Protein AF-H2C1X2-F1 (afdb_monomer)

Solvent-accessible surface area (backbone atoms only — not comparable to full-atom values): 5757 Å² total; per-residue (Å²): 133,82,80,67,86,69,71,64,46,72,92,39,46,54,58,56,48,51,52,50,49,36,73,75,29,70,66,56,34,55,47,35,71,74,41,47,67,62,51,41,48,78,60,68,53,48,73,68,56,49,48,47,64,70,70,54,45,66,68,58,35,44,77,72,40,48,50,67,85,54,46,55,57,43,44,34,72,66,72,42,48,72,79,43,61,70,90,74,30,76,89,66,62,81,129

Sequence (95 aa):
MGRVYGFPNPDKYFIHKLIYDILSNNDLRNEFKKDPVSVMKKYGLGAKDMEVLLRGDMVEMYNYGIHPYAIHPYWRSILGNEDRPIDVQRIYREV

Structure (mmCIF, N/CA/C/O backbone):
data_AF-H2C1X2-F1
#
_entry.id   AF-H2C1X2-F1
#
loop_
_atom_site.group_PDB
_atom_site.id
_atom_site.type_symbol
_atom_site.label_atom_id
_atom_site.label_alt_id
_atom_site.label_comp_id
_atom_site.label_asym_id
_atom_site.label_entity_id
_atom_site.label_seq_id
_atom_site.pdbx_PDB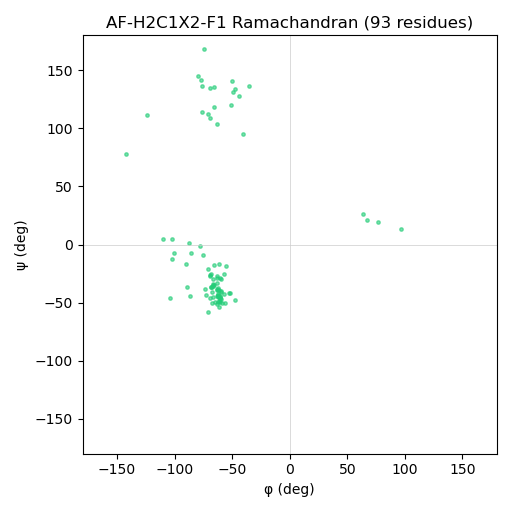_ins_code
_atom_site.Cartn_x
_atom_site.Cartn_y
_atom_site.Cartn_z
_atom_site.occupancy
_atom_site.B_iso_or_equiv
_atom_site.auth_seq_id
_atom_site.auth_comp_id
_atom_site.auth_asym_id
_atom_site.auth_atom_id
_atom_site.pdbx_PDB_model_num
ATOM 1 N N . MET A 1 1 ? 8.782 -12.792 -27.616 1.00 35.62 1 MET A N 1
ATOM 2 C CA . MET A 1 1 ? 7.701 -11.843 -27.961 1.00 35.62 1 MET A CA 1
ATOM 3 C C . MET A 1 1 ? 7.350 -11.061 -26.711 1.00 35.62 1 MET A C 1
ATOM 5 O O . MET A 1 1 ? 7.016 -11.672 -25.702 1.00 35.62 1 MET A O 1
ATOM 9 N N . GLY A 1 2 ? 7.575 -9.747 -26.744 1.00 42.09 2 GLY A N 1
ATOM 10 C CA . GLY A 1 2 ? 7.434 -8.865 -25.587 1.00 42.09 2 GLY A CA 1
ATOM 11 C C . GLY A 1 2 ? 5.984 -8.781 -25.130 1.00 42.09 2 GLY A C 1
ATOM 12 O O . GLY A 1 2 ? 5.082 -8.665 -25.959 1.00 42.09 2 GLY A O 1
ATOM 13 N N . ARG A 1 3 ? 5.761 -8.858 -23.814 1.00 47.44 3 ARG A N 1
ATOM 14 C CA . ARG A 1 3 ? 4.457 -8.542 -23.232 1.00 47.44 3 ARG A CA 1
ATOM 15 C C . ARG A 1 3 ? 4.196 -7.070 -23.528 1.00 47.44 3 ARG A C 1
ATOM 17 O O . ARG A 1 3 ? 4.815 -6.199 -22.925 1.00 47.44 3 ARG A O 1
ATOM 24 N N . VAL A 1 4 ? 3.327 -6.821 -24.503 1.00 52.81 4 VAL A N 1
ATOM 25 C CA . VAL A 1 4 ? 2.648 -5.539 -24.694 1.00 52.81 4 VAL A CA 1
ATOM 26 C C . VAL A 1 4 ? 2.182 -5.094 -23.314 1.00 52.81 4 VAL A C 1
ATOM 28 O O . VAL A 1 4 ? 1.598 -5.918 -22.612 1.00 52.81 4 VAL A O 1
ATOM 31 N N . TYR A 1 5 ? 2.521 -3.862 -22.916 1.00 54.44 5 TYR A N 1
ATOM 32 C CA . TYR A 1 5 ? 2.136 -3.235 -21.650 1.00 54.44 5 TYR A CA 1
ATOM 33 C C . TYR A 1 5 ? 0.681 -3.578 -21.329 1.00 54.44 5 TYR A C 1
ATOM 35 O O . TYR A 1 5 ? -0.246 -2.974 -21.865 1.00 54.44 5 TYR A O 1
ATOM 43 N N . GLY A 1 6 ? 0.494 -4.625 -20.524 1.00 52.66 6 GLY A N 1
ATOM 44 C CA . GLY A 1 6 ? -0.824 -5.116 -20.185 1.00 52.66 6 GLY A CA 1
ATOM 45 C C . GLY A 1 6 ? -1.478 -4.018 -19.380 1.00 52.66 6 GLY A C 1
ATOM 46 O O . GLY A 1 6 ? -0.957 -3.640 -18.330 1.00 52.66 6 GLY A O 1
ATOM 47 N N . PHE A 1 7 ? -2.581 -3.487 -19.901 1.00 52.69 7 PHE A N 1
ATOM 48 C CA . PHE A 1 7 ? -3.547 -2.721 -19.125 1.00 52.69 7 PHE A CA 1
ATOM 49 C C . PHE A 1 7 ? -3.644 -3.328 -17.713 1.00 52.69 7 PHE A C 1
ATOM 51 O O . PHE A 1 7 ? -3.631 -4.562 -17.614 1.00 52.69 7 PHE A O 1
ATOM 58 N N . PRO A 1 8 ? -3.668 -2.519 -16.635 1.00 58.84 8 PRO A N 1
ATOM 59 C CA . PRO A 1 8 ? -3.602 -3.048 -15.277 1.00 58.84 8 PRO A CA 1
ATOM 60 C C . PRO A 1 8 ? -4.623 -4.171 -15.115 1.00 58.84 8 PRO A C 1
ATOM 62 O O . PRO A 1 8 ? -5.771 -4.012 -15.533 1.00 58.84 8 PRO A O 1
ATOM 65 N N . ASN A 1 9 ? -4.180 -5.311 -14.567 1.00 66.94 9 ASN A N 1
ATOM 66 C CA . ASN A 1 9 ? -5.056 -6.459 -14.365 1.00 66.94 9 ASN A CA 1
ATOM 67 C C . ASN A 1 9 ? -6.313 -5.958 -13.623 1.00 66.94 9 ASN A C 1
ATOM 69 O O . ASN A 1 9 ? -6.154 -5.409 -12.529 1.00 66.94 9 ASN A O 1
ATOM 73 N N . PRO A 1 10 ? -7.529 -6.095 -14.188 1.00 71.62 10 PRO A N 1
ATOM 74 C CA . PRO A 1 10 ? -8.751 -5.612 -13.549 1.00 71.62 10 PRO A CA 1
ATOM 75 C C . PRO A 1 10 ? -8.958 -6.214 -12.152 1.00 71.62 10 PRO A C 1
ATOM 77 O O . PRO A 1 10 ? -9.506 -5.540 -11.282 1.00 71.62 10 PRO A O 1
ATOM 80 N N . ASP A 1 11 ? -8.403 -7.400 -11.878 1.00 82.12 11 ASP A N 1
ATOM 81 C CA . ASP A 1 11 ? -8.387 -8.013 -10.542 1.00 82.12 11 ASP A CA 1
ATOM 82 C C . ASP A 1 11 ? -7.640 -7.166 -9.497 1.00 82.12 11 ASP A C 1
ATOM 84 O O . ASP A 1 11 ? -7.756 -7.395 -8.294 1.00 82.12 11 ASP A O 1
ATOM 88 N N . LYS A 1 12 ? -6.825 -6.202 -9.938 1.00 89.19 12 LYS A N 1
ATOM 89 C CA . LYS A 1 12 ? -6.035 -5.294 -9.094 1.00 89.19 12 LYS A CA 1
ATOM 90 C C . LYS A 1 12 ? -6.646 -3.905 -8.974 1.00 89.19 12 LYS A C 1
ATOM 92 O O . LYS A 1 12 ? -6.083 -3.072 -8.268 1.00 89.19 12 LYS A O 1
ATOM 97 N N . TYR A 1 13 ? -7.833 -3.685 -9.542 1.00 90.94 13 TYR A N 1
ATOM 98 C CA . TYR A 1 13 ? -8.554 -2.415 -9.459 1.00 90.94 13 TYR A CA 1
ATOM 99 C C . TYR A 1 13 ? -8.626 -1.859 -8.028 1.00 90.94 13 TYR A C 1
ATOM 101 O O . TYR A 1 13 ? -8.292 -0.697 -7.808 1.00 90.94 13 TYR A O 1
ATOM 109 N N . PHE A 1 14 ? -9.000 -2.680 -7.039 1.00 94.44 14 PHE A N 1
ATOM 110 C CA . PHE A 1 14 ? -9.121 -2.222 -5.650 1.00 94.44 14 PHE A CA 1
ATOM 111 C C . PHE A 1 14 ? -7.780 -1.828 -5.022 1.00 94.44 14 PHE A C 1
ATOM 113 O O . PHE A 1 14 ? -7.748 -0.912 -4.202 1.00 94.44 14 PHE A O 1
ATOM 120 N N . ILE A 1 15 ? -6.671 -2.444 -5.449 1.00 94.50 15 ILE A N 1
ATOM 121 C CA . ILE A 1 15 ? -5.323 -2.024 -5.047 1.00 94.50 15 ILE A CA 1
ATOM 122 C C . ILE A 1 15 ? -5.010 -0.650 -5.632 1.00 94.50 15 ILE A C 1
ATOM 124 O O . ILE A 1 15 ? -4.585 0.245 -4.905 1.00 94.50 15 ILE A O 1
ATOM 128 N N . HIS A 1 16 ? -5.221 -0.457 -6.937 1.00 93.31 16 HIS A N 1
ATOM 129 C CA . HIS A 1 16 ? -4.940 0.833 -7.574 1.00 93.31 16 HIS A CA 1
ATOM 130 C C . HIS A 1 16 ? -5.824 1.943 -7.012 1.00 93.31 16 HIS A C 1
ATOM 132 O O . HIS A 1 16 ? -5.324 3.038 -6.769 1.00 93.31 16 HIS A O 1
ATOM 138 N N . LYS A 1 17 ? -7.102 1.648 -6.748 1.00 94.31 17 LYS A N 1
ATOM 139 C CA . LYS A 1 17 ? -8.036 2.573 -6.104 1.00 94.31 17 LYS A CA 1
ATOM 140 C C . LYS A 1 17 ? -7.556 2.962 -4.706 1.00 94.31 17 LYS A C 1
ATOM 142 O O . LYS A 1 17 ? -7.465 4.148 -4.419 1.00 94.31 17 LYS A O 1
ATOM 147 N N . LEU A 1 18 ? -7.191 1.987 -3.870 1.00 95.38 18 LEU A N 1
ATOM 148 C CA . LEU A 1 18 ? -6.639 2.245 -2.539 1.00 95.38 18 LEU A CA 1
ATOM 149 C C . LEU A 1 18 ? -5.402 3.146 -2.608 1.00 95.38 18 LEU A C 1
ATOM 151 O O . LEU A 1 18 ? -5.323 4.139 -1.890 1.00 95.38 18 LEU A O 1
ATOM 155 N N . ILE A 1 19 ? -4.439 2.805 -3.471 1.00 93.81 19 ILE A N 1
ATOM 156 C CA . ILE A 1 19 ? -3.203 3.580 -3.621 1.00 93.81 19 ILE A CA 1
ATOM 157 C C . ILE A 1 19 ? -3.528 5.009 -4.059 1.00 93.81 19 ILE A C 1
ATOM 159 O O . ILE A 1 19 ? -2.997 5.951 -3.480 1.00 93.81 19 ILE A O 1
ATOM 163 N N . TYR A 1 20 ? -4.410 5.181 -5.045 1.00 93.31 20 TYR A N 1
ATOM 164 C CA . TYR A 1 20 ? -4.846 6.499 -5.495 1.00 93.31 20 TYR A CA 1
ATOM 165 C C . TYR A 1 20 ? -5.482 7.309 -4.357 1.00 93.31 20 TYR A C 1
ATOM 167 O O . TYR A 1 20 ? -5.045 8.426 -4.088 1.00 93.31 20 TYR A O 1
ATOM 175 N N . ASP A 1 21 ? -6.440 6.727 -3.632 1.00 94.75 21 ASP A N 1
ATOM 176 C CA . ASP A 1 21 ? -7.156 7.412 -2.554 1.00 94.75 21 ASP A CA 1
ATOM 177 C C . ASP A 1 21 ? -6.208 7.820 -1.418 1.00 94.75 21 ASP A C 1
ATOM 179 O O . ASP A 1 21 ? -6.267 8.947 -0.935 1.00 94.75 21 ASP A O 1
ATOM 183 N N . ILE A 1 22 ? -5.280 6.945 -1.023 1.00 93.38 22 ILE A N 1
ATOM 184 C CA . ILE A 1 22 ? -4.251 7.253 -0.021 1.00 93.38 22 ILE A CA 1
ATOM 185 C C . ILE A 1 22 ? -3.322 8.378 -0.507 1.00 93.38 22 ILE A C 1
ATOM 187 O O . ILE A 1 22 ? -2.875 9.222 0.276 1.00 93.38 22 ILE A O 1
ATOM 191 N N . LEU A 1 23 ? -2.986 8.390 -1.799 1.00 89.50 23 LEU A N 1
ATOM 192 C CA . LEU A 1 23 ? -2.130 9.429 -2.357 1.00 89.50 23 LEU A CA 1
ATOM 193 C C . LEU A 1 23 ? -2.835 10.790 -2.377 1.00 89.50 23 LEU A C 1
ATOM 195 O O . LEU A 1 23 ? -2.191 11.804 -2.107 1.00 89.50 23 LEU A O 1
ATOM 199 N N . SER A 1 24 ? -4.141 10.802 -2.633 1.00 91.25 24 SER A N 1
ATOM 200 C CA . SER A 1 24 ? -4.956 12.013 -2.744 1.00 91.25 24 SER A CA 1
ATOM 201 C C . SER A 1 24 ? -5.590 12.484 -1.428 1.00 91.25 24 SER A C 1
ATOM 203 O O . SER A 1 24 ? -6.005 13.638 -1.352 1.00 91.25 24 SER A O 1
ATOM 205 N N . ASN A 1 25 ? -5.661 11.644 -0.389 1.00 92.75 25 ASN A N 1
ATOM 206 C CA . ASN A 1 25 ? -6.293 11.961 0.894 1.00 92.75 25 ASN A CA 1
ATOM 207 C C . ASN A 1 25 ? -5.321 11.767 2.073 1.00 92.75 25 ASN A C 1
ATOM 209 O O . ASN A 1 25 ? -4.962 10.646 2.441 1.00 92.75 25 ASN A O 1
ATOM 213 N N . ASN A 1 26 ? -4.928 12.879 2.702 1.00 89.25 26 ASN A N 1
ATOM 214 C CA . ASN A 1 26 ? -3.992 12.885 3.829 1.00 89.25 26 ASN A CA 1
ATOM 215 C C . ASN A 1 26 ? -4.541 12.192 5.085 1.00 89.25 26 ASN A C 1
ATOM 217 O O . ASN A 1 26 ? -3.774 11.541 5.795 1.00 89.25 26 ASN A O 1
ATOM 221 N N . ASP A 1 27 ? -5.841 12.287 5.356 1.00 93.44 27 ASP A N 1
ATOM 222 C CA . ASP A 1 27 ? -6.447 11.648 6.527 1.00 93.44 27 ASP A CA 1
ATOM 223 C C . ASP A 1 27 ? -6.453 10.130 6.364 1.00 93.44 27 ASP A C 1
ATOM 225 O O . ASP A 1 27 ? -5.994 9.410 7.253 1.00 93.44 27 ASP A O 1
ATOM 229 N N . LEU A 1 28 ? -6.855 9.648 5.184 1.00 93.94 28 LEU A N 1
ATOM 230 C CA . LEU A 1 28 ? -6.807 8.224 4.850 1.00 93.94 28 LEU A CA 1
ATOM 231 C C . LEU A 1 28 ? -5.370 7.693 4.868 1.00 93.94 28 LEU A C 1
ATOM 233 O O . LEU A 1 28 ? -5.115 6.592 5.351 1.00 93.94 28 LEU A O 1
ATOM 237 N N . ARG A 1 29 ? -4.404 8.483 4.388 1.00 91.25 29 ARG A N 1
ATOM 238 C CA . ARG A 1 29 ? -2.981 8.144 4.477 1.00 91.25 29 ARG A CA 1
ATOM 239 C C . ARG A 1 29 ? -2.516 7.985 5.918 1.00 91.25 29 ARG A C 1
ATOM 241 O O . ARG A 1 29 ? -1.794 7.039 6.224 1.00 91.25 29 ARG A O 1
ATOM 248 N N . ASN A 1 30 ? -2.904 8.903 6.796 1.00 90.75 30 ASN A N 1
ATOM 249 C CA . ASN A 1 30 ? -2.549 8.841 8.210 1.00 90.75 30 ASN A CA 1
ATOM 250 C C . ASN A 1 30 ? -3.232 7.664 8.915 1.00 90.75 30 ASN A C 1
ATOM 252 O O . ASN A 1 30 ? -2.612 7.029 9.767 1.00 90.75 30 ASN A O 1
ATOM 256 N N . GLU A 1 31 ? -4.473 7.343 8.546 1.00 93.56 31 GLU A N 1
ATOM 257 C CA . GLU A 1 31 ? -5.163 6.136 9.007 1.00 93.56 31 GLU A CA 1
ATOM 258 C C . GLU A 1 31 ? -4.416 4.877 8.555 1.00 93.56 31 GLU A C 1
ATOM 260 O O . GLU A 1 31 ? -4.079 4.032 9.382 1.00 93.56 31 GLU A O 1
ATOM 265 N N . PHE A 1 32 ? -4.057 4.795 7.272 1.00 92.75 32 PHE A N 1
ATOM 266 C CA . PHE A 1 32 ? -3.307 3.674 6.713 1.00 92.75 32 PHE A CA 1
ATOM 267 C C . PHE A 1 32 ? -1.941 3.495 7.385 1.00 92.75 32 PHE A C 1
ATOM 269 O O . PHE A 1 32 ? -1.540 2.373 7.663 1.00 92.75 32 PHE A O 1
ATOM 276 N N . LYS A 1 33 ? -1.228 4.584 7.699 1.00 88.50 33 LYS A N 1
ATOM 277 C CA . LYS A 1 33 ? 0.051 4.514 8.430 1.00 88.50 33 LYS A CA 1
ATOM 278 C C . LYS A 1 33 ? -0.100 3.942 9.846 1.00 88.50 33 LYS A C 1
ATOM 280 O O . LYS A 1 33 ? 0.854 3.364 10.358 1.00 88.50 33 LYS A O 1
ATOM 285 N N . LYS A 1 34 ? -1.264 4.111 10.483 1.00 91.88 34 LYS A N 1
ATOM 286 C CA . LYS A 1 34 ? -1.544 3.604 11.837 1.00 91.88 34 LYS A CA 1
ATOM 287 C C . LYS A 1 34 ? -2.053 2.163 11.824 1.00 91.88 34 LYS A C 1
ATOM 289 O O . LYS A 1 34 ? -1.611 1.365 12.642 1.00 91.88 34 LYS A O 1
ATOM 294 N N . ASP A 1 35 ? -2.975 1.846 10.919 1.00 94.69 35 ASP A N 1
ATOM 295 C CA . ASP A 1 35 ? -3.593 0.523 10.799 1.00 94.69 35 ASP A CA 1
ATOM 296 C C . ASP A 1 35 ? -3.818 0.152 9.320 1.00 94.69 35 ASP A C 1
ATOM 298 O O . ASP A 1 35 ? -4.935 0.235 8.792 1.00 94.69 35 ASP A O 1
ATOM 302 N N . PRO A 1 36 ? -2.751 -0.265 8.616 1.00 92.81 36 PRO A N 1
ATOM 303 C CA . PRO A 1 36 ? -2.828 -0.538 7.186 1.00 92.81 36 PRO A CA 1
ATOM 304 C C . PRO A 1 36 ? -3.725 -1.745 6.886 1.00 92.81 36 PRO A C 1
ATOM 306 O O . PRO A 1 36 ? -4.429 -1.762 5.878 1.00 92.81 36 PRO A O 1
ATOM 309 N N . VAL A 1 37 ? -3.751 -2.750 7.769 1.00 95.00 37 VAL A N 1
ATOM 310 C CA . VAL A 1 37 ? -4.533 -3.982 7.575 1.00 95.00 37 VAL A CA 1
ATOM 311 C C . VAL A 1 37 ? -6.029 -3.6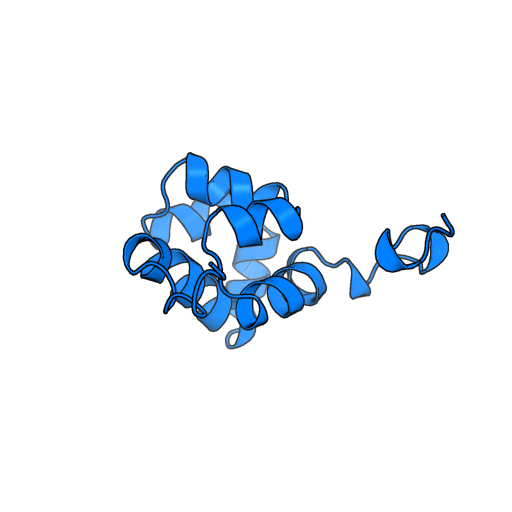98 7.615 1.00 95.00 37 VAL A C 1
ATOM 313 O O . VAL A 1 37 ? -6.763 -4.183 6.752 1.00 95.00 37 VAL A O 1
ATOM 316 N N . SER A 1 38 ? -6.496 -2.908 8.584 1.00 96.44 38 SER A N 1
ATOM 317 C CA . SER A 1 38 ? -7.912 -2.542 8.668 1.00 96.44 38 SER A CA 1
ATOM 318 C C . SER A 1 38 ? -8.358 -1.740 7.446 1.00 96.44 38 SER A C 1
ATOM 320 O O . SER A 1 38 ? -9.378 -2.066 6.835 1.00 96.44 38 SER A O 1
ATOM 322 N N . VAL A 1 39 ? -7.558 -0.760 7.010 1.00 96.31 39 VAL A N 1
ATOM 323 C CA . VAL A 1 39 ? -7.865 0.039 5.813 1.00 96.31 39 VAL A CA 1
ATOM 324 C C . VAL A 1 39 ? -7.911 -0.833 4.554 1.00 96.31 39 VAL A C 1
ATOM 326 O O . VAL A 1 39 ? -8.869 -0.744 3.789 1.00 96.31 39 VAL A O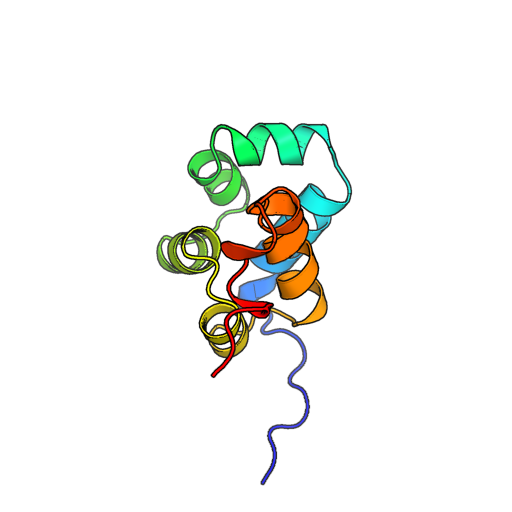 1
ATOM 329 N N . MET A 1 40 ? -6.946 -1.736 4.353 1.00 96.25 40 MET A N 1
ATOM 330 C CA . MET A 1 40 ? -6.955 -2.646 3.199 1.00 96.25 40 MET A CA 1
ATOM 331 C C . MET A 1 40 ? -8.186 -3.562 3.182 1.00 96.25 40 MET A C 1
ATOM 333 O O . MET A 1 40 ? -8.791 -3.762 2.127 1.00 96.25 40 MET A O 1
ATOM 337 N N . LYS A 1 41 ? -8.620 -4.063 4.346 1.00 96.50 41 LYS A N 1
ATOM 338 C CA . LYS A 1 41 ? -9.852 -4.861 4.455 1.00 96.50 41 LYS A CA 1
ATOM 339 C C . LYS A 1 41 ? -11.101 -4.072 4.055 1.00 96.50 41 LYS A C 1
ATOM 341 O O . LYS A 1 41 ? -11.968 -4.643 3.399 1.00 96.50 41 LYS A O 1
ATOM 346 N N . LYS A 1 42 ? -11.191 -2.773 4.379 1.00 96.31 42 LYS A N 1
ATOM 347 C CA . LYS A 1 42 ? -12.318 -1.907 3.958 1.00 96.31 42 LYS A CA 1
ATO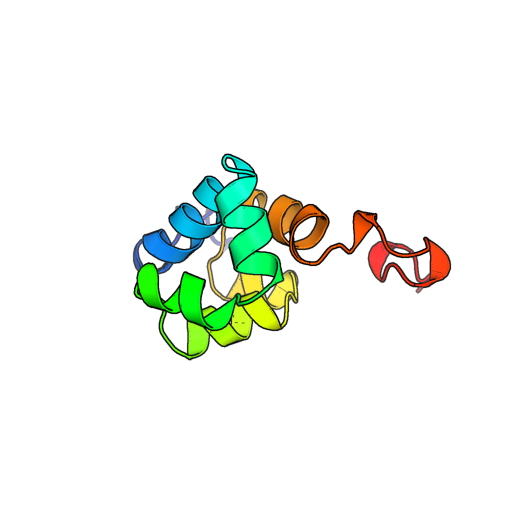M 348 C C . LYS A 1 42 ? -12.441 -1.798 2.434 1.00 96.31 42 LYS A C 1
ATOM 350 O O . LYS A 1 42 ? -13.542 -1.625 1.922 1.00 96.31 42 LYS A O 1
ATOM 355 N N . TYR A 1 43 ? -11.326 -1.932 1.717 1.00 95.06 43 TYR A N 1
ATOM 356 C CA . TYR A 1 43 ? -11.275 -1.940 0.252 1.00 95.06 43 TYR A CA 1
ATOM 357 C C . TYR A 1 43 ? -11.480 -3.338 -0.356 1.00 95.06 43 TYR A C 1
ATOM 359 O O . TYR A 1 43 ? -11.450 -3.479 -1.576 1.00 95.06 43 TYR A O 1
ATOM 367 N N . GLY A 1 44 ? -11.698 -4.368 0.469 1.00 94.94 44 GLY A N 1
ATOM 368 C CA . GLY A 1 44 ? -11.930 -5.739 0.014 1.00 94.94 44 GLY A CA 1
ATOM 369 C C . GLY A 1 44 ? -10.667 -6.478 -0.432 1.00 94.94 44 GLY A C 1
ATOM 370 O O . GLY A 1 44 ? -10.776 -7.465 -1.155 1.00 94.94 44 GLY A O 1
ATOM 371 N N . LEU A 1 45 ? -9.474 -6.023 -0.029 1.00 95.38 45 LEU A N 1
ATOM 372 C CA . LEU A 1 45 ? -8.223 -6.683 -0.409 1.00 95.38 45 LEU A CA 1
ATOM 373 C C . LEU A 1 45 ? -8.092 -8.046 0.278 1.00 95.38 45 LEU A C 1
ATOM 375 O O . LEU A 1 45 ? -8.296 -8.184 1.488 1.00 95.38 45 LEU A O 1
ATOM 379 N N . GLY A 1 46 ? -7.699 -9.054 -0.503 1.00 94.81 46 GLY A N 1
ATOM 380 C CA . GLY A 1 46 ? -7.416 -10.389 0.010 1.00 94.81 46 GLY A CA 1
ATOM 381 C C . GLY A 1 46 ? -6.089 -10.452 0.769 1.00 94.81 46 GLY A C 1
ATOM 382 O O . GLY A 1 46 ? -5.250 -9.556 0.677 1.00 94.81 46 GLY A O 1
ATOM 383 N N . ALA A 1 47 ? -5.858 -11.556 1.486 1.00 94.75 47 ALA A N 1
ATOM 384 C CA . ALA A 1 47 ? -4.628 -11.767 2.259 1.00 94.75 47 ALA A CA 1
ATOM 385 C C . ALA A 1 47 ? -3.353 -11.581 1.418 1.00 94.75 47 ALA A C 1
ATOM 387 O O . ALA A 1 47 ? -2.417 -10.917 1.854 1.00 94.75 47 ALA A O 1
ATOM 388 N N . LYS A 1 48 ? -3.355 -12.099 0.185 1.00 94.44 48 LYS A N 1
ATOM 389 C CA . LYS A 1 48 ? -2.221 -11.986 -0.737 1.00 94.44 48 LYS A CA 1
ATOM 390 C C . LYS A 1 48 ? -1.978 -10.552 -1.215 1.00 94.44 48 LYS A C 1
ATOM 392 O O . LYS A 1 48 ? -0.832 -10.130 -1.294 1.00 94.44 48 LYS A O 1
ATOM 397 N N . ASP A 1 49 ? -3.038 -9.795 -1.510 1.00 94.69 49 ASP A N 1
ATOM 398 C CA . ASP A 1 49 ? -2.904 -8.387 -1.909 1.00 94.69 49 ASP A CA 1
ATOM 399 C C . ASP A 1 49 ? -2.299 -7.565 -0.766 1.00 94.69 49 ASP A C 1
ATOM 401 O O . ASP A 1 49 ? -1.376 -6.780 -0.979 1.00 94.69 49 ASP A O 1
ATOM 405 N N . MET A 1 50 ? -2.788 -7.796 0.457 1.00 95.00 50 MET A N 1
ATOM 406 C CA . MET A 1 50 ? -2.274 -7.137 1.655 1.00 95.00 50 MET A CA 1
ATOM 407 C C . MET A 1 50 ? -0.807 -7.482 1.911 1.00 95.00 50 MET A C 1
ATOM 409 O O . MET A 1 50 ? -0.019 -6.588 2.199 1.00 95.00 50 MET A O 1
ATOM 413 N N . GLU A 1 51 ? -0.419 -8.751 1.774 1.00 95.00 51 GLU A N 1
ATOM 414 C CA . GLU A 1 51 ? 0.971 -9.178 1.948 1.00 95.00 51 GLU A CA 1
ATOM 415 C C . GLU A 1 51 ? 1.913 -8.474 0.960 1.00 95.00 51 GLU A C 1
ATOM 417 O O . GLU A 1 51 ? 2.936 -7.924 1.375 1.00 95.00 51 GLU A O 1
ATOM 422 N N . VAL A 1 52 ? 1.543 -8.426 -0.325 1.00 93.88 52 VAL A N 1
ATOM 423 C CA . VAL A 1 52 ? 2.335 -7.754 -1.369 1.00 93.88 52 VAL A CA 1
ATOM 424 C C . VAL A 1 52 ? 2.502 -6.264 -1.057 1.00 93.88 52 VAL A C 1
ATOM 426 O O . VAL A 1 52 ? 3.610 -5.729 -1.147 1.00 93.88 52 VAL A O 1
ATOM 429 N N . LEU A 1 53 ? 1.424 -5.589 -0.646 1.00 92.75 53 LEU A N 1
ATOM 430 C CA . LEU A 1 53 ? 1.455 -4.165 -0.302 1.00 92.75 53 LEU A CA 1
ATOM 431 C C . LEU A 1 53 ? 2.248 -3.864 0.975 1.00 92.75 53 LEU A C 1
ATOM 433 O O . LEU A 1 53 ? 2.914 -2.830 1.041 1.00 92.75 53 LEU A O 1
ATOM 437 N N . LEU A 1 54 ? 2.189 -4.735 1.984 1.00 90.50 54 LEU A N 1
ATOM 438 C CA . LEU A 1 54 ? 2.927 -4.563 3.239 1.00 90.50 54 LEU A CA 1
ATOM 439 C C . LEU A 1 54 ? 4.420 -4.826 3.069 1.00 90.50 54 LEU A C 1
ATOM 441 O O . LEU A 1 54 ? 5.238 -4.121 3.659 1.00 90.50 54 LEU A O 1
ATOM 445 N N . ARG A 1 55 ? 4.787 -5.825 2.260 1.00 89.69 55 ARG A N 1
ATOM 446 C CA . ARG A 1 55 ? 6.192 -6.135 1.985 1.00 89.69 55 ARG A CA 1
ATOM 447 C C . ARG A 1 55 ? 6.865 -5.013 1.197 1.00 89.69 55 ARG A C 1
ATOM 449 O O . ARG A 1 55 ? 8.036 -4.725 1.434 1.00 89.69 55 ARG A O 1
ATOM 456 N N . GLY A 1 56 ? 6.127 -4.373 0.285 1.00 87.38 56 GLY A N 1
ATOM 457 C CA . GLY A 1 56 ? 6.596 -3.180 -0.418 1.00 87.38 56 GLY A CA 1
ATOM 458 C C . GLY A 1 56 ? 7.772 -3.425 -1.364 1.00 87.38 56 GLY A C 1
ATOM 459 O O . GLY A 1 56 ? 8.508 -2.492 -1.680 1.00 87.38 56 GLY A O 1
ATOM 460 N N . ASP A 1 57 ? 7.985 -4.667 -1.796 1.00 88.19 57 ASP A N 1
ATOM 461 C CA . ASP A 1 57 ? 8.994 -4.989 -2.800 1.00 88.19 57 ASP A CA 1
ATOM 462 C C . ASP A 1 57 ? 8.479 -4.578 -4.187 1.00 88.19 57 ASP A C 1
ATOM 464 O O . ASP A 1 57 ? 7.494 -5.118 -4.687 1.00 88.19 57 ASP A O 1
ATOM 468 N N . MET A 1 58 ? 9.130 -3.595 -4.813 1.00 87.81 58 MET A N 1
ATOM 469 C CA . MET A 1 58 ? 8.656 -3.013 -6.074 1.00 87.81 58 MET A CA 1
ATOM 470 C C . MET A 1 58 ? 8.630 -4.022 -7.232 1.00 87.81 58 MET A C 1
ATOM 472 O O . MET A 1 58 ? 7.753 -3.935 -8.094 1.00 87.81 58 MET A O 1
ATOM 476 N N . VAL A 1 59 ? 9.569 -4.975 -7.260 1.00 87.50 59 VAL A N 1
ATOM 477 C CA . VAL A 1 59 ? 9.641 -6.001 -8.310 1.00 87.50 59 VAL A CA 1
ATOM 478 C C . VAL A 1 59 ? 8.515 -7.007 -8.114 1.00 87.50 59 VAL A C 1
ATOM 480 O O . VAL A 1 59 ? 7.830 -7.364 -9.075 1.00 87.50 59 VAL A O 1
ATOM 483 N N . GLU A 1 60 ? 8.273 -7.424 -6.872 1.00 90.56 60 GLU A N 1
ATOM 484 C CA . GLU A 1 60 ? 7.141 -8.283 -6.529 1.00 90.56 60 GLU A CA 1
ATOM 485 C C . GLU A 1 60 ? 5.807 -7.607 -6.859 1.00 90.56 60 GLU A C 1
ATOM 487 O O . GLU A 1 60 ? 4.976 -8.206 -7.538 1.00 90.56 60 GLU A O 1
ATOM 492 N N . MET A 1 61 ? 5.621 -6.341 -6.474 1.00 91.88 61 MET A N 1
ATOM 493 C CA . MET A 1 61 ? 4.420 -5.560 -6.787 1.00 91.88 61 MET A CA 1
ATOM 494 C C . MET A 1 61 ? 4.163 -5.473 -8.298 1.00 91.88 61 MET A C 1
ATOM 496 O O . MET A 1 61 ? 3.024 -5.640 -8.743 1.00 91.88 61 MET A O 1
ATOM 500 N N . TYR A 1 62 ? 5.213 -5.248 -9.094 1.00 90.12 62 TYR A N 1
ATOM 501 C CA . TYR A 1 62 ? 5.113 -5.209 -10.553 1.00 90.12 62 TYR A CA 1
ATOM 502 C C . TYR A 1 62 ? 4.715 -6.572 -11.127 1.00 90.12 62 TYR A C 1
ATOM 504 O O . TYR A 1 62 ? 3.751 -6.671 -11.887 1.00 90.12 62 TYR A O 1
ATOM 512 N N . ASN A 1 63 ? 5.398 -7.640 -10.709 1.00 90.38 63 ASN A N 1
ATOM 513 C CA . ASN A 1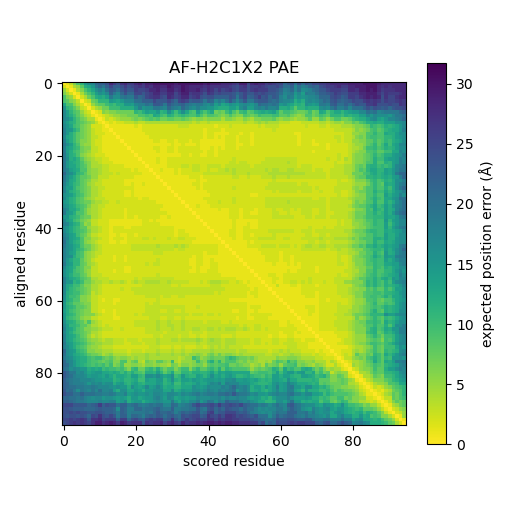 63 ? 5.086 -9.005 -11.135 1.00 90.38 63 ASN A CA 1
ATOM 514 C C . ASN A 1 63 ? 3.685 -9.455 -10.692 1.00 90.38 63 ASN A C 1
ATOM 516 O O . ASN A 1 63 ? 3.060 -10.278 -11.360 1.00 90.38 63 ASN A O 1
ATOM 520 N N . TYR A 1 64 ? 3.178 -8.890 -9.596 1.00 91.50 64 TYR A N 1
ATOM 521 C CA . TYR A 1 64 ? 1.828 -9.115 -9.091 1.00 91.50 64 TYR A CA 1
ATOM 522 C C . TYR A 1 64 ? 0.734 -8.382 -9.893 1.00 91.50 64 TYR A C 1
ATOM 524 O O . TYR A 1 64 ? -0.456 -8.642 -9.701 1.00 91.50 64 TYR A O 1
ATOM 532 N N . GLY A 1 65 ? 1.119 -7.497 -10.819 1.00 90.69 65 GLY A N 1
ATOM 533 C CA . GLY A 1 65 ? 0.208 -6.769 -11.706 1.00 90.69 65 GLY A CA 1
ATOM 534 C C . GLY A 1 65 ? -0.156 -5.360 -11.232 1.00 90.69 65 GLY A C 1
ATOM 535 O O . GLY A 1 65 ? -1.095 -4.763 -11.763 1.00 90.69 65 GLY A O 1
ATOM 536 N N . ILE A 1 66 ? 0.561 -4.810 -10.246 1.00 90.75 66 ILE A N 1
ATOM 537 C CA . ILE A 1 66 ? 0.387 -3.417 -9.818 1.00 90.75 66 ILE A CA 1
ATOM 538 C C . ILE A 1 66 ? 1.077 -2.498 -10.835 1.00 90.75 66 ILE A C 1
ATOM 540 O O . ILE A 1 66 ? 2.138 -2.802 -11.377 1.00 90.75 66 ILE A O 1
ATOM 544 N N . HIS A 1 67 ? 0.456 -1.355 -11.123 1.00 89.19 67 HIS A N 1
ATOM 545 C CA . HIS A 1 67 ? 0.919 -0.467 -12.181 1.00 89.19 67 HIS A CA 1
ATOM 546 C C . HIS A 1 67 ? 2.152 0.312 -11.693 1.00 89.19 67 HIS A C 1
ATOM 548 O O . HIS A 1 67 ? 2.098 0.846 -10.583 1.00 89.19 67 HIS A O 1
ATOM 554 N N . PRO A 1 68 ? 3.226 0.471 -12.491 1.00 87.62 68 PRO A N 1
ATOM 555 C CA . PRO A 1 68 ? 4.440 1.178 -12.064 1.00 87.62 68 PRO A CA 1
ATOM 556 C C . PRO A 1 68 ? 4.199 2.580 -11.478 1.00 87.62 68 PRO A C 1
ATOM 558 O O . PRO A 1 68 ? 4.761 2.920 -10.439 1.00 87.62 68 PRO A O 1
ATOM 561 N N . TYR A 1 69 ? 3.296 3.366 -12.081 1.00 87.38 69 TYR A N 1
ATOM 562 C CA . TYR A 1 69 ? 2.908 4.690 -11.561 1.00 87.38 69 TYR A CA 1
ATOM 563 C C . TYR A 1 69 ? 2.172 4.664 -10.213 1.00 87.38 69 TYR A C 1
ATOM 565 O O . TYR A 1 69 ? 2.114 5.692 -9.552 1.00 87.38 69 TYR A O 1
ATOM 573 N N . ALA A 1 70 ? 1.629 3.521 -9.791 1.00 90.31 70 ALA A N 1
ATOM 574 C CA . ALA A 1 70 ? 1.087 3.339 -8.446 1.00 90.31 70 ALA A CA 1
ATOM 575 C C . ALA A 1 70 ? 2.170 2.843 -7.470 1.00 90.31 70 ALA A C 1
ATOM 577 O O . ALA A 1 70 ? 2.201 3.274 -6.320 1.00 90.31 70 ALA A O 1
ATOM 578 N N . ILE A 1 71 ? 3.089 1.986 -7.935 1.00 90.38 71 ILE A N 1
ATOM 579 C CA . ILE A 1 71 ? 4.169 1.410 -7.117 1.00 90.38 71 ILE A CA 1
ATOM 580 C C . ILE A 1 71 ? 5.090 2.501 -6.578 1.00 90.38 71 ILE A C 1
ATOM 582 O O . ILE A 1 71 ? 5.306 2.569 -5.371 1.00 90.38 71 ILE A O 1
ATOM 586 N N . HIS A 1 72 ? 5.624 3.358 -7.451 1.00 85.81 72 HIS A N 1
ATOM 587 C CA . HIS A 1 72 ? 6.655 4.314 -7.045 1.00 85.81 72 HIS A CA 1
ATOM 588 C C . HIS A 1 72 ? 6.162 5.310 -5.972 1.00 85.81 72 HIS A C 1
ATOM 590 O O . HIS A 1 72 ? 6.820 5.429 -4.938 1.00 85.81 72 HIS A O 1
ATOM 596 N N . PRO A 1 73 ? 5.001 5.983 -6.118 1.00 84.75 73 PRO A N 1
ATOM 597 C CA . PRO A 1 73 ? 4.494 6.880 -5.077 1.00 84.75 73 PRO A CA 1
ATOM 598 C C . PRO A 1 73 ? 4.080 6.151 -3.792 1.00 84.75 73 PRO A C 1
ATOM 600 O O . PRO A 1 73 ? 4.281 6.685 -2.703 1.00 84.75 73 PRO A O 1
ATOM 603 N N . TYR A 1 74 ? 3.537 4.931 -3.895 1.00 88.38 74 TYR A N 1
ATOM 604 C CA . TYR A 1 74 ? 3.208 4.113 -2.726 1.00 88.38 74 TYR A CA 1
ATOM 605 C C . TYR A 1 74 ? 4.470 3.759 -1.925 1.00 88.38 74 TYR A C 1
ATOM 607 O O . TYR A 1 74 ? 4.562 4.025 -0.725 1.00 88.38 74 TYR A O 1
ATOM 615 N N . TRP A 1 75 ? 5.484 3.228 -2.609 1.00 85.88 75 TRP A N 1
ATOM 616 C CA . TRP A 1 75 ? 6.765 2.865 -2.012 1.00 85.88 75 TRP A CA 1
ATOM 617 C C . TRP A 1 75 ? 7.475 4.066 -1.379 1.00 85.88 75 TRP A C 1
ATOM 619 O O . TRP A 1 75 ? 8.030 3.955 -0.283 1.00 85.88 75 TRP A O 1
ATOM 629 N N . ARG A 1 76 ? 7.430 5.216 -2.057 1.00 80.44 76 ARG A N 1
ATOM 630 C CA . ARG A 1 76 ? 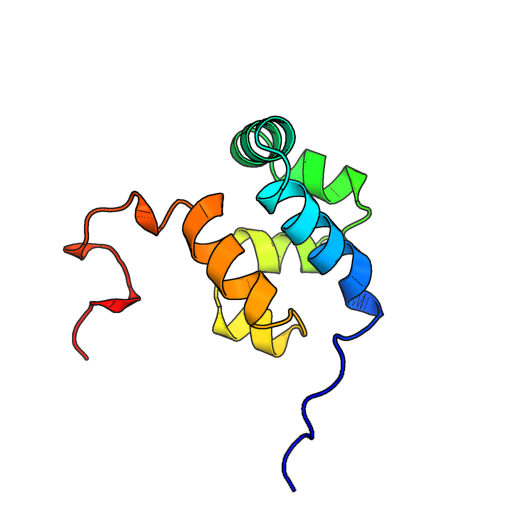8.078 6.450 -1.621 1.00 80.44 76 ARG A CA 1
ATOM 631 C C . ARG A 1 76 ? 7.376 7.058 -0.405 1.00 80.44 76 ARG A C 1
ATOM 633 O O . ARG A 1 76 ? 7.999 7.197 0.644 1.00 80.44 76 ARG A O 1
ATOM 640 N N . SER A 1 77 ? 6.086 7.363 -0.536 1.00 74.94 77 SER A N 1
ATOM 641 C CA . SER A 1 77 ? 5.384 8.266 0.385 1.00 74.94 77 SER A CA 1
ATOM 642 C C . SER A 1 77 ? 4.505 7.585 1.426 1.00 74.94 77 SER A C 1
ATOM 644 O O . SER A 1 77 ? 4.031 8.240 2.361 1.00 74.94 77 SER A O 1
ATOM 646 N N . ILE A 1 78 ? 4.242 6.285 1.271 1.00 75.81 78 ILE A N 1
ATOM 647 C CA . ILE A 1 78 ? 3.392 5.524 2.198 1.00 75.81 78 ILE A CA 1
ATOM 648 C C . ILE A 1 78 ? 4.241 4.649 3.101 1.00 75.81 78 ILE A C 1
ATOM 650 O O . ILE A 1 78 ? 4.086 4.706 4.317 1.00 75.81 78 ILE A O 1
ATOM 654 N N . LEU A 1 79 ? 5.211 3.938 2.528 1.00 75.31 79 LEU A N 1
ATOM 655 C CA . LEU A 1 79 ? 6.188 3.167 3.303 1.00 75.31 79 LEU A CA 1
ATOM 656 C C . LEU A 1 79 ? 7.295 4.041 3.923 1.00 75.31 79 LEU A C 1
ATOM 658 O O . LEU A 1 79 ? 8.173 3.523 4.618 1.00 75.31 79 LEU A O 1
ATOM 662 N N . GLY A 1 80 ? 7.248 5.356 3.674 1.00 67.75 80 GLY A N 1
ATOM 663 C CA . GLY A 1 80 ? 8.139 6.351 4.271 1.00 67.75 80 GLY A CA 1
ATOM 664 C C . GLY A 1 80 ? 9.598 6.163 3.877 1.00 67.75 80 GLY A C 1
ATOM 665 O O . GLY A 1 80 ? 10.480 6.524 4.645 1.00 67.75 80 GLY A O 1
ATOM 666 N N . ASN A 1 81 ? 9.882 5.554 2.719 1.00 63.03 81 ASN A N 1
ATOM 667 C CA . ASN A 1 81 ? 11.264 5.366 2.276 1.00 63.03 81 ASN A CA 1
ATOM 668 C C . ASN A 1 81 ? 11.939 6.692 1.911 1.00 63.03 81 ASN A C 1
ATOM 670 O O . ASN A 1 81 ? 13.156 6.776 2.019 1.00 63.03 81 ASN A O 1
ATOM 674 N N . GLU A 1 82 ? 11.176 7.722 1.533 1.00 60.97 82 GLU A N 1
ATOM 675 C CA . GLU A 1 82 ? 11.729 9.068 1.327 1.00 60.97 82 GLU A CA 1
ATOM 676 C C . GLU A 1 82 ? 12.176 9.753 2.620 1.00 60.97 82 GLU A C 1
ATOM 678 O O . GLU A 1 82 ? 13.099 10.561 2.588 1.00 60.97 82 GLU A O 1
ATOM 683 N N . ASP A 1 83 ? 11.571 9.383 3.749 1.00 63.91 83 ASP A N 1
ATOM 684 C CA . ASP A 1 83 ? 11.889 9.936 5.068 1.00 63.91 83 ASP A CA 1
ATOM 685 C C . ASP A 1 83 ? 13.072 9.205 5.731 1.00 63.91 83 ASP A C 1
ATOM 687 O O . ASP A 1 83 ? 13.543 9.597 6.801 1.00 63.91 83 ASP A O 1
ATOM 691 N N . ARG A 1 84 ? 13.553 8.111 5.123 1.00 64.00 84 ARG A N 1
ATOM 692 C CA . ARG A 1 84 ? 14.685 7.339 5.646 1.00 64.00 84 ARG A CA 1
ATOM 693 C C . ARG A 1 84 ? 16.015 8.019 5.293 1.00 64.00 84 ARG A C 1
ATOM 695 O O . ARG A 1 84 ? 16.137 8.539 4.183 1.00 64.00 84 ARG A O 1
ATOM 702 N N . PRO A 1 85 ? 17.033 7.959 6.173 1.00 65.50 85 PRO A N 1
ATOM 703 C CA . PRO A 1 85 ? 18.388 8.411 5.852 1.00 65.50 85 PRO A CA 1
ATOM 704 C C . PRO A 1 85 ? 18.900 7.813 4.530 1.00 65.50 85 PRO A C 1
ATOM 706 O O . PRO A 1 85 ? 18.615 6.658 4.210 1.00 65.50 85 PRO A O 1
ATOM 709 N N . ILE A 1 86 ? 19.613 8.605 3.723 1.00 62.97 86 ILE A N 1
ATOM 710 C CA . ILE A 1 86 ? 19.969 8.230 2.341 1.00 62.97 86 ILE A CA 1
ATOM 711 C C . ILE A 1 86 ? 20.801 6.939 2.258 1.00 62.97 86 ILE A C 1
ATOM 713 O O . ILE A 1 86 ? 20.666 6.170 1.312 1.00 62.97 86 ILE A O 1
ATOM 717 N N . ASP A 1 87 ? 21.590 6.657 3.291 1.00 65.56 87 ASP A N 1
ATOM 718 C CA . ASP A 1 87 ? 22.446 5.481 3.467 1.00 65.56 87 ASP A CA 1
ATOM 719 C C . ASP A 1 87 ? 21.673 4.175 3.731 1.00 65.56 87 ASP A C 1
ATOM 721 O O . ASP A 1 87 ? 22.184 3.081 3.475 1.00 65.56 87 ASP A O 1
ATOM 725 N N . VAL A 1 88 ? 20.422 4.263 4.194 1.00 63.53 88 VAL A N 1
ATOM 726 C CA . VAL A 1 88 ? 19.535 3.098 4.373 1.00 63.53 88 VAL A CA 1
ATOM 727 C C . VAL A 1 88 ? 18.516 2.943 3.242 1.00 63.53 88 VAL A C 1
ATOM 729 O O . VAL A 1 88 ? 17.813 1.928 3.173 1.00 63.53 88 VAL A O 1
ATOM 732 N N . GLN A 1 89 ? 18.423 3.918 2.333 1.00 57.53 89 GLN A N 1
ATOM 733 C CA . GLN A 1 89 ? 17.582 3.803 1.148 1.00 57.53 89 GLN A CA 1
ATOM 734 C C . GLN A 1 89 ? 18.205 2.785 0.178 1.00 57.53 89 GLN A C 1
ATOM 736 O O . GLN A 1 89 ? 19.250 3.016 -0.422 1.00 57.53 89 GLN A O 1
ATOM 741 N N . ARG A 1 90 ? 17.534 1.638 -0.012 1.00 53.81 90 ARG A N 1
ATOM 742 C CA . ARG A 1 90 ? 17.992 0.520 -0.868 1.00 53.81 90 ARG A CA 1
ATOM 743 C C . ARG A 1 90 ? 18.304 0.899 -2.324 1.00 53.81 90 ARG A C 1
ATOM 745 O O . ARG A 1 90 ? 18.985 0.131 -2.987 1.00 53.81 90 ARG A O 1
ATOM 752 N N . ILE A 1 91 ? 17.814 2.041 -2.808 1.00 55.38 91 ILE A N 1
ATOM 753 C CA . ILE A 1 91 ? 18.070 2.545 -4.168 1.00 55.38 91 ILE A CA 1
ATOM 754 C C . ILE A 1 91 ? 19.538 2.977 -4.345 1.00 55.38 91 ILE A C 1
ATOM 756 O O . ILE A 1 91 ? 20.054 2.902 -5.454 1.00 55.38 91 ILE A O 1
ATOM 760 N N . TYR A 1 92 ? 20.214 3.382 -3.263 1.00 49.44 92 TYR A N 1
ATOM 761 C CA . TYR A 1 92 ? 21.567 3.951 -3.298 1.00 49.44 92 TYR A CA 1
ATOM 762 C C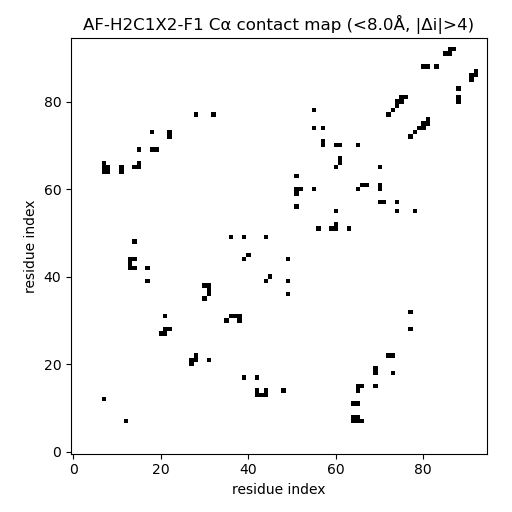 . TYR A 1 92 ? 22.652 3.043 -2.714 1.00 49.44 92 TYR A C 1
ATOM 764 O O . TYR A 1 92 ? 23.801 3.467 -2.618 1.00 49.44 92 TYR A O 1
ATOM 772 N N . ARG A 1 93 ? 22.333 1.802 -2.320 1.00 43.78 93 ARG A N 1
ATOM 773 C CA . ARG A 1 93 ? 23.404 0.844 -2.029 1.00 43.78 93 ARG A CA 1
ATOM 774 C C . ARG A 1 93 ? 24.078 0.484 -3.346 1.00 43.78 93 ARG A C 1
ATOM 776 O O . ARG A 1 93 ? 23.465 -0.177 -4.180 1.00 43.78 93 ARG A O 1
ATOM 783 N N . GLU A 1 94 ? 25.306 0.968 -3.505 1.00 46.66 94 GLU A N 1
ATOM 784 C CA . GLU A 1 94 ? 26.217 0.575 -4.575 1.00 46.66 94 GLU A CA 1
ATOM 785 C C . GLU A 1 94 ? 26.250 -0.956 -4.687 1.00 46.66 94 GLU A C 1
ATOM 787 O O . GLU A 1 94 ? 26.281 -1.667 -3.675 1.00 46.66 94 GLU A O 1
ATOM 792 N N . VAL A 1 95 ? 26.159 -1.433 -5.929 1.00 51.44 95 VAL A N 1
ATOM 793 C CA . VAL A 1 95 ? 26.372 -2.834 -6.307 1.00 51.44 95 VAL A CA 1
ATOM 794 C C . VAL A 1 95 ? 27.867 -3.105 -6.332 1.00 51.44 95 VAL A C 1
ATOM 796 O O . VAL A 1 95 ? 28.584 -2.250 -6.899 1.00 51.44 95 VAL A O 1
#

InterPro domains:
  IPR011986 Extradiol ring-cleavage dioxygenase LigAB, LigA subunit [PF07746] (23-71)
  IPR036622 Dioxygenase LigAB, LigA subun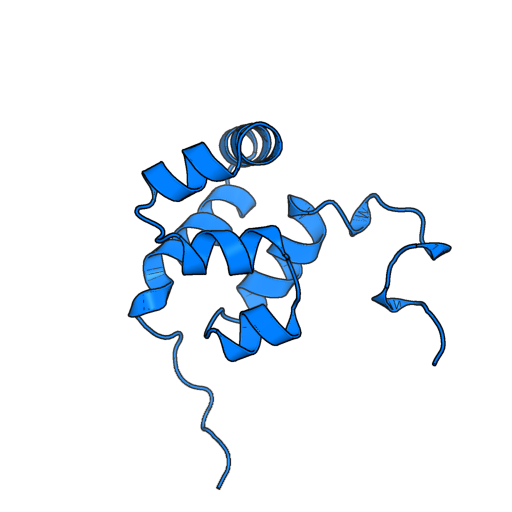it superfamily [G3DSA:1.10.700.10] (9-85)
  IPR036622 Dioxygenase LigAB, LigA subunit superfamily [SSF48076] (13-75)

Organism: NCBI:txid671065

Secondary structure (DSSP, 8-state):
---------GGGHHHHHHHHHHHH-HHHHHHHHH-HHHHHHHTT--HHHHHHHHH--HHHHHHTT--HHHHHHHHHHTS-STTS-TTT-TTSS--

Radius of gyration: 13.94 Å; Cα contacts (8 Å, |Δi|>4): 73; chains: 1; bounding box: 39×25×40 Å

Foldseek 3Di:
DDDDPDDQDVVCVLVLVLLVCLLVDVVSLVVCLVPVPVSSVVSVDDPVSSVQLVVLDLVSCVVVRHDNVSSPCSSPPRVVLVVDDPVPNPVPPDD

Nearest PDB structures (foldseek):
  3wpm-assembly1_A  TM=8.758E-01 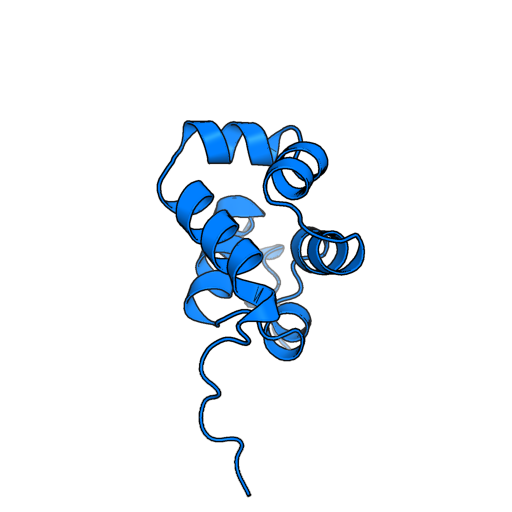 e=1.010E-01  Sphingobium sp. SYK-6
  3wrc-assembly1_A  TM=8.620E-01  e=1.561E-01  Sphingomonas paucimobilis
  3wrc-assembly1_B  TM=8.576E-01  e=1.740E-01  Sphingomonas paucimobilis
  3wrb-assembly1_A  TM=7.335E-01  e=2.049E-01  Sphingomonas paucimobilis

pLDDT: mean 81.55, std 16.52, range [35.62, 96.5]

Mean predicted aligned error: 7.71 Å